Protein AF-A0A537ES93-F1 (afdb_monomer)

Nearest PDB structures (foldseek):
  6h48-assembly1_A  TM=7.896E-01  e=7.180E+00  Staphylococcus aureus
  8eqt-assembly1_B  TM=4.754E-01  e=3.222E+00  Severe acute respiratory syndrome coronavirus 2

Mean predicted aligned error: 7.77 Å

Structure (mmCIF, N/CA/C/O backbone):
data_AF-A0A537ES93-F1
#
_entry.id   AF-A0A537ES93-F1
#
loop_
_atom_site.group_PDB
_atom_site.id
_atom_site.type_symbol
_atom_site.label_atom_id
_atom_site.label_alt_id
_atom_site.label_comp_id
_atom_site.label_asym_id
_atom_site.label_entity_id
_atom_site.label_seq_id
_atom_site.pdbx_PDB_ins_code
_atom_site.Cartn_x
_atom_site.Cartn_y
_atom_site.Cartn_z
_atom_site.occupancy
_atom_site.B_iso_or_equiv
_atom_site.auth_seq_id
_atom_site.auth_comp_id
_atom_site.auth_asym_id
_atom_site.auth_atom_id
_atom_site.pdbx_PDB_model_num
ATOM 1 N N . MET A 1 1 ? 26.198 -30.844 1.659 1.00 39.31 1 MET A N 1
ATOM 2 C CA . MET A 1 1 ? 24.910 -30.558 1.001 1.00 39.31 1 MET A CA 1
ATOM 3 C C . MET A 1 1 ? 24.829 -29.052 0.904 1.00 39.31 1 MET A C 1
ATOM 5 O O . MET A 1 1 ? 24.451 -28.407 1.871 1.00 39.31 1 MET A O 1
ATOM 9 N N . GLU A 1 2 ? 25.350 -28.496 -0.185 1.00 43.12 2 GLU A N 1
ATOM 10 C CA . GLU A 1 2 ? 25.240 -27.063 -0.441 1.00 43.12 2 GLU A CA 1
ATOM 11 C C . GLU A 1 2 ? 23.803 -26.804 -0.885 1.00 43.12 2 GLU A C 1
ATOM 13 O O . GLU A 1 2 ? 23.385 -27.244 -1.952 1.00 43.12 2 GLU A O 1
ATOM 18 N N . LEU A 1 3 ? 23.017 -26.177 -0.012 1.00 47.50 3 LEU A N 1
ATOM 19 C CA . LEU A 1 3 ? 21.766 -25.551 -0.409 1.00 47.50 3 LEU A CA 1
ATOM 20 C C . LEU A 1 3 ? 22.163 -24.269 -1.134 1.00 47.50 3 LEU A C 1
ATOM 22 O O . LEU A 1 3 ? 22.418 -23.242 -0.510 1.00 47.50 3 LEU A O 1
ATOM 26 N N . SER A 1 4 ? 22.299 -24.357 -2.452 1.00 48.09 4 SER A N 1
ATOM 27 C CA . SER A 1 4 ? 22.312 -23.181 -3.306 1.00 48.09 4 SER A CA 1
ATOM 28 C C . SER A 1 4 ? 20.909 -22.573 -3.261 1.00 48.09 4 SER A C 1
ATOM 30 O O . SER A 1 4 ? 20.045 -22.929 -4.063 1.00 48.09 4 SER A O 1
ATOM 32 N N . ASP A 1 5 ? 20.658 -21.700 -2.285 1.00 53.62 5 ASP A N 1
ATOM 33 C CA . ASP A 1 5 ? 19.535 -20.768 -2.342 1.00 53.62 5 ASP A CA 1
ATOM 34 C C . ASP A 1 5 ? 19.834 -19.777 -3.475 1.00 53.62 5 ASP A C 1
ATOM 36 O O . ASP A 1 5 ? 20.415 -18.709 -3.274 1.00 53.62 5 ASP A O 1
ATOM 40 N N . GLU A 1 6 ? 19.494 -20.169 -4.704 1.00 53.88 6 GLU A N 1
ATOM 41 C CA . GLU A 1 6 ? 19.384 -19.224 -5.809 1.00 53.88 6 GLU A CA 1
ATOM 42 C C . GLU A 1 6 ? 18.438 -18.084 -5.397 1.00 53.88 6 GLU A C 1
ATOM 44 O O . GLU A 1 6 ? 17.436 -18.326 -4.709 1.00 53.88 6 GLU A O 1
ATOM 49 N N . PRO A 1 7 ? 18.718 -16.831 -5.796 1.00 51.94 7 PRO A N 1
ATOM 50 C CA . PRO A 1 7 ? 17.848 -15.719 -5.461 1.00 51.94 7 PRO A CA 1
ATOM 51 C C . PRO A 1 7 ? 16.479 -15.951 -6.110 1.00 51.94 7 PRO A C 1
ATOM 53 O O . PRO A 1 7 ? 16.325 -15.818 -7.323 1.00 51.94 7 PRO A O 1
ATOM 56 N N . LYS A 1 8 ? 15.473 -16.299 -5.295 1.00 65.25 8 LYS A N 1
ATOM 57 C CA . LYS A 1 8 ? 14.066 -16.329 -5.714 1.00 65.25 8 LYS A CA 1
ATOM 58 C C . LYS A 1 8 ? 13.750 -14.983 -6.359 1.00 65.25 8 LYS A C 1
ATOM 60 O O . LYS A 1 8 ? 13.950 -13.937 -5.744 1.00 65.25 8 LYS A O 1
ATOM 65 N N . SER A 1 9 ? 13.309 -15.006 -7.614 1.00 87.00 9 SER A N 1
ATOM 66 C CA . SER A 1 9 ? 12.999 -13.797 -8.376 1.00 87.00 9 SER A CA 1
ATOM 67 C C . SER A 1 9 ? 12.073 -12.887 -7.567 1.00 87.00 9 SER A C 1
ATOM 69 O O . SER A 1 9 ? 10.997 -13.311 -7.142 1.00 87.00 9 SER A O 1
ATOM 71 N N . TRP A 1 10 ? 12.461 -11.622 -7.373 1.00 84.50 10 TRP A N 1
ATOM 72 C CA . TRP A 1 10 ? 11.623 -10.634 -6.680 1.00 84.50 10 TRP A CA 1
ATOM 73 C C . TRP A 1 10 ? 10.214 -10.562 -7.280 1.00 84.50 10 TRP A C 1
ATOM 75 O O . TRP A 1 10 ? 9.225 -10.459 -6.557 1.00 84.50 10 TRP A O 1
ATOM 85 N N . VAL A 1 11 ? 10.113 -10.673 -8.608 1.00 88.94 11 VAL A N 1
ATOM 86 C CA . VAL A 1 11 ? 8.834 -10.676 -9.328 1.00 88.94 11 VAL A CA 1
ATOM 87 C C . VAL A 1 11 ? 7.976 -11.868 -8.910 1.00 88.94 11 VAL A C 1
ATOM 89 O O . VAL A 1 11 ? 6.768 -11.733 -8.731 1.00 88.94 11 VAL A O 1
ATOM 92 N N . GLU A 1 12 ? 8.583 -13.034 -8.726 1.00 92.50 12 GLU A N 1
ATOM 93 C CA . GLU A 1 12 ? 7.887 -14.247 -8.307 1.00 92.50 12 GLU A CA 1
ATOM 94 C C . GLU A 1 12 ? 7.440 -14.156 -6.840 1.00 92.50 12 GLU A C 1
ATOM 96 O O . GLU A 1 12 ? 6.294 -14.477 -6.514 1.00 92.50 12 GLU A O 1
ATOM 101 N N . GLU A 1 13 ? 8.279 -13.597 -5.961 1.00 89.75 13 GLU A N 1
ATOM 102 C CA . GLU A 1 13 ? 7.877 -13.265 -4.590 1.00 89.75 13 GLU A CA 1
ATOM 103 C C . GLU A 1 13 ? 6.713 -12.268 -4.548 1.00 89.75 13 GLU A C 1
ATOM 105 O O . GLU A 1 13 ? 5.771 -12.448 -3.772 1.00 89.75 13 GLU A O 1
ATOM 110 N N . ALA A 1 14 ? 6.760 -11.222 -5.376 1.00 91.25 14 ALA A N 1
ATOM 111 C CA . ALA A 1 14 ? 5.713 -10.213 -5.461 1.00 91.25 14 ALA A CA 1
ATOM 112 C C . ALA A 1 14 ? 4.393 -10.826 -5.948 1.00 91.25 14 ALA A C 1
ATOM 114 O O . ALA A 1 14 ? 3.353 -10.596 -5.331 1.00 91.25 14 ALA A O 1
ATOM 115 N N . ARG A 1 15 ? 4.424 -11.683 -6.979 1.00 94.06 15 ARG A N 1
ATOM 116 C CA . ARG A 1 15 ? 3.238 -12.419 -7.457 1.00 94.06 15 ARG A CA 1
ATOM 117 C C . ARG A 1 15 ? 2.639 -13.308 -6.370 1.00 94.06 15 ARG A C 1
ATOM 119 O O . ARG A 1 15 ? 1.424 -13.300 -6.182 1.00 94.06 15 ARG A O 1
ATOM 126 N N . ASN A 1 16 ? 3.477 -14.022 -5.620 1.00 93.31 16 ASN A N 1
ATOM 127 C CA . ASN A 1 16 ? 3.022 -14.860 -4.511 1.00 93.31 16 ASN A CA 1
ATOM 128 C C . ASN A 1 16 ? 2.374 -14.036 -3.390 1.00 93.31 16 ASN A C 1
ATOM 130 O O . ASN A 1 16 ? 1.357 -14.448 -2.833 1.00 93.31 16 ASN A O 1
ATOM 134 N N . ARG A 1 17 ? 2.917 -12.851 -3.082 1.00 92.88 17 ARG A N 1
ATOM 135 C CA . ARG A 1 17 ? 2.310 -11.915 -2.122 1.00 92.88 17 ARG A CA 1
ATOM 136 C C . ARG A 1 17 ? 0.965 -11.397 -2.615 1.00 92.88 17 ARG A C 1
ATOM 138 O O . ARG A 1 17 ? 0.008 -11.444 -1.854 1.00 92.88 17 ARG A O 1
ATOM 145 N N . VAL A 1 18 ? 0.876 -10.972 -3.877 1.00 94.94 18 VAL A N 1
ATOM 146 C CA . VAL A 1 18 ? -0.384 -10.512 -4.485 1.00 94.94 18 VAL A CA 1
ATOM 147 C C . VAL A 1 18 ? -1.450 -11.596 -4.393 1.00 94.94 18 VAL A C 1
ATOM 149 O O . VAL A 1 18 ? -2.536 -11.327 -3.891 1.00 94.94 18 VAL A O 1
ATOM 152 N N . LYS A 1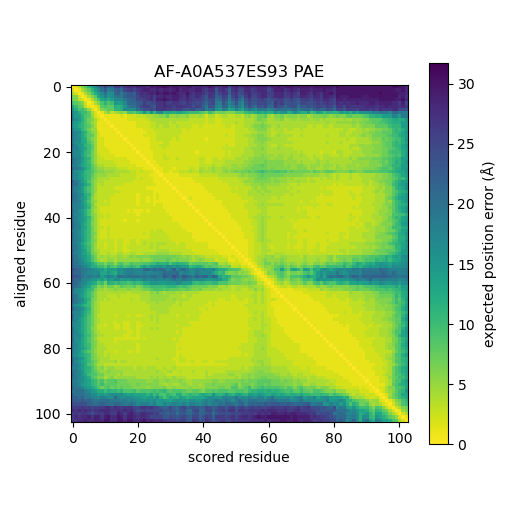 19 ? -1.125 -12.830 -4.796 1.00 95.38 19 LYS A N 1
ATOM 153 C CA . LYS A 1 19 ? -2.051 -13.962 -4.694 1.00 95.38 19 LYS A CA 1
ATOM 154 C C . LYS A 1 19 ? -2.505 -14.190 -3.252 1.00 95.38 19 LYS A C 1
ATOM 156 O O . LYS A 1 19 ? -3.695 -14.278 -2.992 1.00 95.38 19 LYS A O 1
ATOM 161 N N . ARG A 1 20 ? -1.563 -14.220 -2.305 1.00 94.19 20 ARG A N 1
ATOM 162 C CA . ARG A 1 20 ? -1.875 -14.413 -0.884 1.00 94.19 20 ARG A CA 1
ATOM 163 C C . ARG A 1 20 ? -2.819 -13.342 -0.337 1.00 94.19 20 ARG A C 1
ATOM 165 O O . ARG A 1 20 ? -3.666 -13.684 0.472 1.00 94.19 20 ARG A O 1
ATOM 172 N N . ILE A 1 21 ? -2.650 -12.079 -0.734 1.00 96.06 21 ILE A N 1
ATOM 173 C CA . ILE A 1 21 ? -3.546 -10.987 -0.329 1.00 96.06 21 ILE A CA 1
ATOM 174 C C . ILE A 1 21 ? -4.919 -11.129 -0.994 1.00 96.06 21 ILE A C 1
ATOM 176 O O . ILE A 1 21 ? -5.930 -10.965 -0.322 1.00 96.06 21 ILE A O 1
ATOM 180 N N . ALA A 1 22 ? -4.960 -11.443 -2.291 1.00 95.62 22 ALA A N 1
ATOM 181 C CA . ALA A 1 22 ? -6.206 -11.588 -3.043 1.00 95.62 22 ALA A CA 1
ATOM 182 C C . ALA A 1 22 ? -7.071 -12.760 -2.549 1.00 95.62 22 ALA A C 1
ATOM 184 O O . ALA A 1 22 ? -8.292 -12.653 -2.548 1.00 95.62 22 ALA A O 1
ATOM 185 N N . ASP A 1 23 ? -6.435 -13.843 -2.098 1.00 96.31 23 ASP A N 1
ATOM 186 C CA . ASP A 1 23 ? -7.099 -15.046 -1.589 1.00 96.31 23 ASP A CA 1
ATOM 187 C C . ASP A 1 23 ? -7.482 -14.935 -0.091 1.00 96.31 23 ASP A C 1
ATOM 189 O O . ASP A 1 23 ? -7.934 -15.919 0.498 1.00 96.31 23 ASP A O 1
ATOM 193 N N . LEU A 1 24 ? -7.283 -13.778 0.564 1.00 94.81 24 LEU A N 1
ATOM 194 C CA . LEU A 1 24 ? -7.704 -13.581 1.957 1.00 94.81 24 LEU A CA 1
ATOM 195 C C . LEU A 1 24 ? -9.235 -13.636 2.074 1.00 94.81 24 LEU A C 1
ATOM 197 O O . LEU A 1 24 ? -9.937 -12.789 1.530 1.00 94.81 24 LEU A O 1
ATOM 201 N N . ASP A 1 25 ? -9.730 -14.580 2.874 1.00 96.31 25 ASP A N 1
ATOM 202 C CA . ASP A 1 25 ? -11.148 -14.738 3.219 1.00 96.31 25 ASP A CA 1
ATOM 203 C C . ASP A 1 25 ? -11.315 -14.719 4.752 1.00 96.31 25 ASP A C 1
ATOM 205 O O . ASP A 1 25 ? -11.380 -15.774 5.392 1.00 96.31 25 ASP A O 1
ATOM 209 N N . PRO A 1 26 ? -11.253 -13.532 5.388 1.00 95.38 26 PRO A N 1
ATOM 210 C CA . PRO A 1 26 ? -11.283 -13.422 6.841 1.00 95.38 26 PRO A CA 1
ATOM 211 C C . PRO A 1 26 ? -12.679 -13.738 7.389 1.00 95.38 26 PRO A C 1
ATOM 213 O O . PRO A 1 26 ? -13.671 -13.158 6.945 1.00 95.38 26 PRO A O 1
ATOM 216 N N . ARG A 1 27 ? -12.769 -14.631 8.385 1.00 96.44 27 ARG A N 1
ATOM 217 C CA . ARG A 1 27 ? -14.062 -15.130 8.894 1.00 96.44 27 ARG A CA 1
ATOM 218 C C . ARG A 1 27 ? -14.482 -14.534 10.227 1.00 96.44 27 ARG A C 1
ATOM 220 O O . ARG A 1 27 ? -15.666 -14.558 10.561 1.00 96.44 27 ARG A O 1
ATOM 227 N N . ASP A 1 28 ? -13.538 -13.967 10.968 1.00 97.50 28 ASP A N 1
ATOM 228 C CA . ASP A 1 28 ? -13.805 -13.275 12.220 1.00 97.50 28 ASP A CA 1
ATOM 229 C C . ASP A 1 28 ? -12.966 -11.999 12.387 1.00 97.50 28 ASP A C 1
ATOM 231 O O . ASP A 1 28 ? -12.180 -11.597 11.526 1.00 97.50 28 ASP A O 1
ATOM 235 N N . ARG A 1 29 ? -13.160 -11.315 13.519 1.00 97.56 29 ARG A N 1
ATOM 236 C CA . ARG A 1 29 ? -12.471 -10.055 13.809 1.00 97.56 29 ARG A CA 1
ATOM 237 C C . ARG A 1 29 ? -10.949 -10.217 13.896 1.00 97.56 29 ARG A C 1
ATOM 239 O O . ARG A 1 29 ? -10.245 -9.288 13.507 1.00 97.56 29 ARG A O 1
ATOM 246 N N . LEU A 1 30 ? -10.439 -11.332 14.419 1.00 97.25 30 LEU A N 1
ATOM 247 C CA . LEU A 1 30 ? -8.995 -11.566 14.515 1.00 97.25 30 LEU A CA 1
ATOM 248 C C . LEU A 1 30 ? -8.399 -11.808 13.127 1.00 97.25 30 LEU A C 1
ATOM 250 O O . LEU A 1 30 ? -7.353 -11.233 12.821 1.00 97.25 30 LEU A O 1
ATOM 254 N N . ASP A 1 31 ? -9.099 -12.551 12.270 1.00 97.19 31 ASP A N 1
ATOM 255 C CA . ASP A 1 31 ? -8.702 -12.745 10.873 1.00 97.19 31 ASP A CA 1
ATOM 256 C C . ASP A 1 31 ? -8.649 -11.417 10.106 1.00 97.19 31 ASP A C 1
ATOM 258 O O . ASP A 1 31 ? -7.716 -11.178 9.339 1.00 97.19 31 ASP A O 1
ATOM 262 N N . ILE A 1 32 ? -9.616 -10.521 10.336 1.00 97.69 32 ILE A N 1
ATOM 263 C CA . ILE A 1 32 ? -9.627 -9.184 9.721 1.00 97.69 32 ILE A CA 1
ATOM 264 C C . ILE A 1 32 ? -8.394 -8.382 10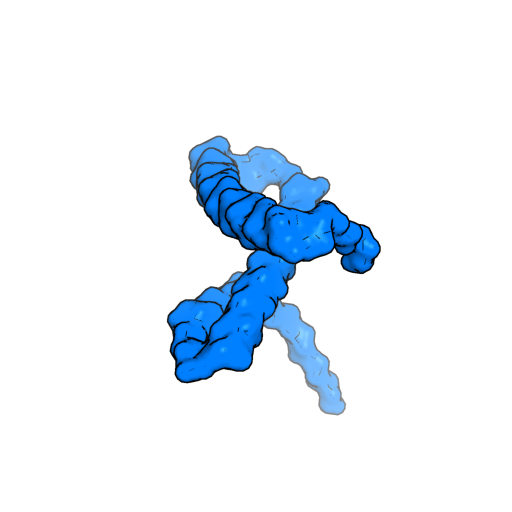.155 1.00 97.69 32 ILE A C 1
ATOM 266 O O . ILE A 1 32 ? -7.699 -7.820 9.309 1.00 97.69 32 ILE A O 1
ATOM 270 N N . VAL A 1 33 ? -8.092 -8.340 11.459 1.00 96.69 33 VAL A N 1
ATOM 271 C CA . VAL A 1 33 ? -6.912 -7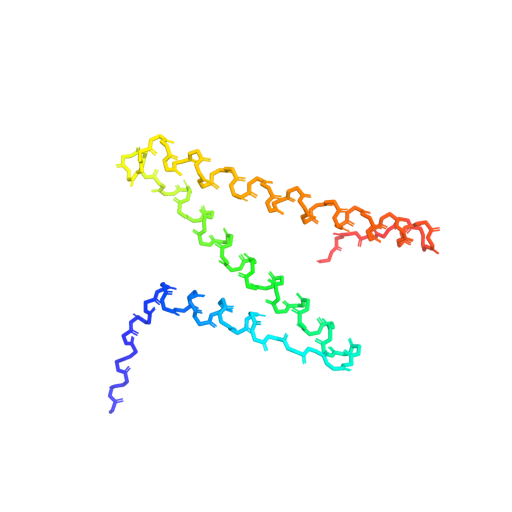.627 11.989 1.00 96.69 33 VAL A CA 1
ATOM 272 C C . VAL A 1 33 ? -5.623 -8.202 11.403 1.00 96.69 33 VAL A C 1
ATOM 274 O O . VAL A 1 33 ? -4.741 -7.450 10.981 1.00 96.69 33 VAL A O 1
ATOM 277 N N . TYR A 1 34 ? -5.527 -9.528 11.321 1.00 95.44 34 TYR A N 1
ATOM 278 C CA . TYR A 1 34 ? -4.402 -10.204 10.687 1.00 95.44 34 TYR A CA 1
ATOM 279 C C . TYR A 1 34 ? -4.268 -9.831 9.203 1.00 95.44 34 TYR A C 1
ATOM 281 O O . TYR A 1 34 ? -3.174 -9.486 8.751 1.00 95.44 34 TYR A O 1
ATOM 289 N N . GLY A 1 35 ? -5.375 -9.852 8.457 1.00 97.06 35 GLY A N 1
ATOM 290 C CA . GLY A 1 35 ? -5.421 -9.468 7.048 1.00 97.06 35 GLY A CA 1
ATOM 291 C C . GLY A 1 35 ? -4.947 -8.032 6.824 1.00 97.06 35 GLY A C 1
ATOM 292 O O . GLY A 1 35 ? -4.108 -7.798 5.957 1.00 97.06 35 GLY A O 1
ATOM 293 N N . ILE A 1 36 ? -5.392 -7.088 7.662 1.00 96.19 36 ILE A N 1
ATOM 294 C CA . ILE A 1 36 ? -4.924 -5.692 7.636 1.00 96.19 36 ILE A CA 1
ATOM 295 C C . ILE A 1 36 ? -3.405 -5.631 7.840 1.00 96.19 36 ILE A C 1
ATOM 297 O O . ILE A 1 36 ? -2.701 -5.032 7.026 1.00 96.19 36 ILE A O 1
ATOM 301 N N . GLY A 1 37 ? -2.873 -6.293 8.873 1.00 95.56 37 GLY A N 1
ATOM 302 C CA . GLY A 1 37 ? -1.429 -6.321 9.131 1.00 95.56 37 GLY A CA 1
ATOM 303 C C . GLY A 1 37 ? -0.621 -6.927 7.973 1.00 95.56 37 GLY A C 1
ATOM 304 O O . GLY A 1 37 ? 0.458 -6.436 7.619 1.00 95.56 37 GLY A O 1
ATOM 305 N N . LEU A 1 38 ? -1.156 -7.963 7.324 1.00 96.00 38 LEU A N 1
ATOM 306 C CA . LEU A 1 38 ? -0.531 -8.583 6.158 1.00 96.00 38 LEU A CA 1
ATOM 307 C C . LEU A 1 38 ? -0.531 -7.649 4.934 1.00 96.00 38 LEU A C 1
ATOM 309 O O . LEU A 1 38 ? 0.485 -7.563 4.237 1.00 96.00 38 LEU A O 1
ATOM 313 N N . CYS A 1 39 ? -1.621 -6.913 4.697 1.00 95.88 39 CYS A N 1
ATOM 314 C CA . CYS A 1 39 ? -1.692 -5.877 3.664 1.00 95.88 39 CYS A CA 1
ATOM 315 C C . CYS A 1 39 ? -0.659 -4.769 3.916 1.00 95.88 39 CYS A C 1
ATOM 317 O O . CYS A 1 39 ? 0.149 -4.476 3.032 1.00 95.88 39 CYS A O 1
ATOM 319 N N . CYS A 1 40 ? -0.624 -4.208 5.131 1.00 95.12 40 CYS A N 1
ATOM 320 C CA . CYS A 1 40 ? 0.304 -3.135 5.500 1.00 95.12 40 CYS A CA 1
ATOM 321 C C . CYS A 1 40 ? 1.768 -3.561 5.337 1.00 95.12 40 CYS A C 1
ATOM 323 O O . CYS A 1 40 ? 2.553 -2.861 4.701 1.00 95.12 40 CYS A O 1
ATOM 325 N N . SER A 1 41 ? 2.141 -4.740 5.844 1.00 94.00 41 SER A N 1
ATOM 326 C CA . SER A 1 41 ? 3.516 -5.249 5.720 1.00 94.00 41 SER A CA 1
ATOM 327 C C . SER A 1 41 ? 3.920 -5.547 4.270 1.00 94.00 41 SER A C 1
ATOM 329 O O . SER A 1 41 ? 5.066 -5.311 3.880 1.00 94.00 41 SER A O 1
ATOM 331 N N . THR A 1 42 ? 2.988 -6.033 3.444 1.00 95.12 42 THR A N 1
ATOM 332 C CA . THR A 1 42 ? 3.229 -6.279 2.014 1.00 95.12 42 THR A CA 1
ATOM 333 C C . THR A 1 42 ? 3.463 -4.974 1.258 1.00 95.12 42 THR A C 1
ATOM 335 O O . THR A 1 42 ? 4.433 -4.880 0.501 1.00 95.12 42 THR A O 1
ATOM 338 N N . LEU A 1 43 ? 2.630 -3.959 1.508 1.00 94.88 43 LEU A N 1
ATOM 339 C CA . LEU A 1 43 ? 2.798 -2.620 0.942 1.00 94.88 43 LEU A CA 1
ATOM 340 C C . LEU A 1 43 ? 4.116 -1.984 1.391 1.00 94.88 43 LEU A C 1
ATOM 342 O O . LEU A 1 43 ? 4.868 -1.512 0.543 1.00 94.88 43 LEU A O 1
ATOM 346 N N . ALA A 1 44 ? 4.447 -2.048 2.685 1.00 93.81 44 ALA A N 1
ATOM 347 C CA . ALA A 1 44 ? 5.691 -1.501 3.223 1.00 93.81 44 ALA A CA 1
ATOM 348 C C . ALA A 1 44 ? 6.930 -2.106 2.542 1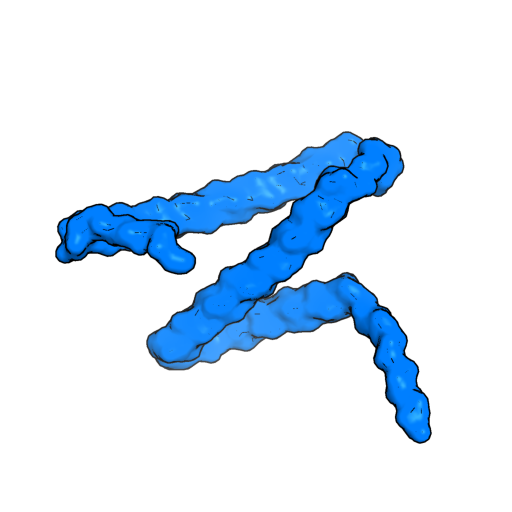.00 93.81 44 ALA A C 1
ATOM 350 O O . ALA A 1 44 ? 7.803 -1.368 2.086 1.00 93.81 44 ALA A O 1
ATOM 351 N N . LYS A 1 45 ? 6.979 -3.440 2.380 1.00 91.81 45 LYS A N 1
ATOM 352 C CA . LYS A 1 45 ? 8.085 -4.109 1.669 1.00 91.81 45 LYS A CA 1
ATOM 353 C C . LYS A 1 45 ? 8.167 -3.662 0.205 1.00 91.81 45 LYS A C 1
ATOM 355 O O . LYS A 1 45 ? 9.259 -3.427 -0.305 1.00 91.81 45 LYS A O 1
ATOM 360 N N . SER A 1 46 ? 7.024 -3.537 -0.476 1.00 92.56 46 SER A N 1
ATOM 361 C CA . SER A 1 46 ? 6.990 -3.075 -1.868 1.00 92.56 46 SER A CA 1
ATOM 362 C C . SER A 1 46 ? 7.480 -1.634 -1.999 1.00 92.56 46 SER A C 1
ATOM 364 O O . SER A 1 46 ? 8.258 -1.340 -2.903 1.00 92.56 46 SER A O 1
ATOM 366 N N . MET A 1 47 ? 7.043 -0.740 -1.109 1.00 93.50 47 MET A N 1
ATOM 367 C CA . MET A 1 47 ? 7.448 0.666 -1.120 1.00 93.50 47 MET A CA 1
ATOM 368 C C . MET A 1 47 ? 8.925 0.831 -0.768 1.00 93.50 47 MET A C 1
ATOM 370 O O . MET A 1 47 ? 9.596 1.654 -1.378 1.00 93.50 47 MET A O 1
ATOM 374 N N . GLN A 1 48 ? 9.472 0.006 0.128 1.00 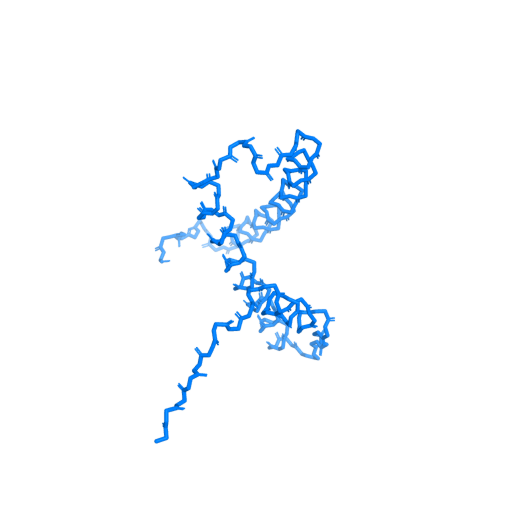90.88 48 GLN A N 1
ATOM 375 C CA . GLN A 1 48 ? 10.911 -0.015 0.395 1.00 90.88 48 GLN A CA 1
ATOM 376 C C . GLN A 1 48 ? 11.723 -0.332 -0.871 1.00 90.88 48 GLN A C 1
ATOM 378 O O . GLN A 1 48 ? 12.703 0.358 -1.150 1.00 90.88 48 GLN A O 1
ATOM 383 N N . GLY A 1 49 ? 11.296 -1.324 -1.661 1.00 88.69 49 GLY A N 1
ATOM 384 C CA . GLY A 1 49 ? 11.924 -1.643 -2.947 1.00 88.69 49 GLY A CA 1
ATOM 385 C C . GLY A 1 49 ? 11.853 -0.479 -3.938 1.00 88.69 49 GLY A C 1
ATOM 386 O O . GLY A 1 49 ? 12.861 -0.134 -4.550 1.00 88.69 49 GLY A O 1
ATOM 387 N N . TRP A 1 50 ? 10.698 0.188 -4.032 1.00 89.88 50 TRP A N 1
ATOM 388 C CA . TRP A 1 50 ? 10.544 1.390 -4.859 1.00 89.88 50 TRP A CA 1
ATOM 389 C C . TRP A 1 50 ? 11.421 2.551 -4.394 1.00 89.88 50 TRP A C 1
ATOM 391 O O . TRP A 1 50 ? 12.038 3.196 -5.229 1.00 89.88 50 TRP A O 1
ATOM 401 N N . MET A 1 51 ? 11.545 2.800 -3.090 1.00 89.50 51 MET A N 1
ATOM 402 C CA . MET A 1 51 ? 12.423 3.854 -2.564 1.00 89.50 51 MET A CA 1
ATOM 403 C C . MET A 1 51 ? 13.897 3.577 -2.871 1.00 89.50 51 MET A C 1
ATOM 405 O O . MET A 1 51 ? 14.640 4.494 -3.218 1.00 89.50 51 MET A O 1
ATOM 409 N N . GLN A 1 52 ? 14.318 2.311 -2.795 1.00 85.56 52 GLN A N 1
ATOM 410 C CA . GLN A 1 52 ? 15.657 1.896 -3.218 1.00 85.56 52 GLN A CA 1
ATOM 411 C C . GLN A 1 52 ? 15.855 2.069 -4.724 1.00 85.56 52 GLN A C 1
ATOM 413 O O . GLN A 1 52 ? 16.915 2.524 -5.146 1.00 85.56 52 GLN A O 1
ATOM 418 N N . TRP A 1 53 ? 14.850 1.724 -5.530 1.00 83.50 53 TRP A N 1
ATOM 419 C CA . TRP A 1 53 ? 14.889 1.914 -6.976 1.00 83.50 53 TRP A CA 1
ATOM 420 C C . TRP A 1 53 ? 14.954 3.390 -7.343 1.00 83.50 53 TRP A C 1
ATOM 422 O O . TRP A 1 53 ? 15.875 3.772 -8.042 1.00 83.50 53 TRP A O 1
ATOM 432 N N . ILE A 1 54 ? 14.060 4.233 -6.821 1.00 84.06 54 ILE A N 1
ATOM 433 C CA . ILE A 1 54 ? 14.031 5.682 -7.077 1.00 84.06 54 ILE A CA 1
ATOM 434 C C . ILE A 1 54 ? 15.360 6.335 -6.685 1.00 84.06 54 ILE A C 1
ATOM 436 O O . ILE A 1 54 ? 15.883 7.149 -7.440 1.00 84.06 54 ILE A O 1
ATOM 440 N N . GLY A 1 55 ? 15.938 5.955 -5.540 1.00 77.25 55 GLY A N 1
ATOM 441 C CA . GLY A 1 55 ? 17.236 6.474 -5.100 1.00 77.25 55 GLY A CA 1
ATOM 442 C C . GLY A 1 55 ? 18.409 6.095 -6.012 1.00 77.25 55 GLY A C 1
ATOM 443 O O . GLY A 1 55 ? 19.428 6.780 -5.996 1.00 77.25 55 GLY A O 1
ATOM 444 N N . ASN A 1 56 ? 18.263 5.035 -6.813 1.00 77.44 56 ASN A N 1
ATOM 445 C CA . ASN A 1 56 ? 19.286 4.518 -7.724 1.00 77.44 56 ASN A CA 1
ATOM 446 C C . ASN A 1 56 ? 18.870 4.583 -9.205 1.00 77.44 56 ASN A C 1
ATOM 448 O O . ASN A 1 56 ? 19.593 4.067 -10.058 1.00 77.44 56 ASN A O 1
ATOM 452 N N . LEU A 1 57 ? 17.710 5.167 -9.518 1.00 72.38 57 LEU A N 1
ATOM 453 C CA . LEU A 1 57 ? 17.098 5.074 -10.839 1.00 72.38 57 LEU A CA 1
ATOM 454 C C . LEU A 1 57 ? 17.911 5.905 -11.827 1.00 72.38 57 LEU A C 1
ATOM 456 O O . LEU A 1 57 ? 18.088 7.113 -11.641 1.00 72.38 57 LEU A O 1
ATOM 460 N N . SER A 1 58 ? 18.355 5.288 -12.918 1.00 65.00 58 SER A N 1
ATOM 461 C CA . SER A 1 58 ? 18.781 6.058 -14.077 1.00 65.00 58 SER A CA 1
ATOM 462 C C . SER A 1 58 ? 17.521 6.508 -14.812 1.00 65.00 58 SER A C 1
ATOM 464 O O . SER A 1 58 ? 16.681 5.691 -15.176 1.00 65.00 58 SER A O 1
ATOM 466 N N . LEU A 1 59 ? 17.393 7.807 -15.101 1.00 62.16 59 LEU A N 1
ATOM 467 C CA . LEU A 1 59 ? 16.279 8.363 -15.896 1.00 62.16 59 LEU A CA 1
ATOM 468 C C . LEU A 1 59 ? 16.180 7.783 -17.325 1.00 62.16 59 LEU A C 1
ATOM 470 O O . LEU A 1 59 ? 15.314 8.187 -18.087 1.00 62.16 59 LEU A O 1
ATOM 474 N N . LYS A 1 60 ? 17.090 6.883 -17.709 1.00 68.88 60 LYS A N 1
ATOM 475 C CA . LYS A 1 60 ? 17.091 6.173 -18.993 1.00 68.88 60 LYS A CA 1
ATOM 476 C C . LYS A 1 60 ? 16.392 4.814 -18.939 1.00 68.88 60 LYS A C 1
ATOM 478 O O . LYS A 1 60 ? 16.240 4.199 -19.987 1.00 68.88 60 LYS A O 1
ATOM 483 N N . ASP A 1 61 ? 16.032 4.335 -17.750 1.00 80.50 61 ASP A N 1
ATOM 484 C CA . ASP A 1 61 ? 15.471 2.991 -17.574 1.00 80.50 61 ASP A CA 1
ATOM 485 C C . ASP A 1 61 ? 13.960 2.946 -17.858 1.00 80.50 61 ASP A C 1
ATOM 487 O O . ASP A 1 61 ? 13.408 1.861 -18.020 1.00 80.50 61 ASP A O 1
ATOM 491 N N . PHE A 1 62 ? 13.310 4.115 -17.933 1.00 83.94 62 PHE A N 1
ATOM 492 C CA . PHE A 1 62 ? 11.878 4.270 -18.183 1.00 83.94 62 PHE A CA 1
ATOM 493 C C . PHE A 1 62 ? 11.603 5.442 -19.119 1.00 83.94 62 PHE A C 1
ATOM 495 O O . PHE A 1 62 ? 12.226 6.501 -19.008 1.00 83.94 62 PHE A O 1
ATOM 502 N N . GLU A 1 63 ? 10.615 5.274 -19.990 1.00 90.38 63 GLU A N 1
ATOM 503 C CA . GLU A 1 63 ? 10.094 6.361 -20.816 1.00 90.38 63 GLU A CA 1
ATOM 504 C C . GLU A 1 63 ? 9.124 7.249 -20.014 1.00 90.38 63 GLU A C 1
ATOM 506 O O . GLU A 1 63 ? 8.489 6.811 -19.051 1.00 90.38 63 GLU A O 1
ATOM 511 N N . GLN A 1 64 ? 8.950 8.509 -20.431 1.00 91.31 64 GLN A N 1
ATOM 512 C CA . GLN A 1 64 ? 8.052 9.464 -19.757 1.00 91.31 64 GLN A CA 1
ATOM 513 C C . GLN A 1 64 ? 6.628 8.912 -19.512 1.00 91.31 64 GLN A C 1
ATOM 515 O O . GLN A 1 64 ? 6.133 9.070 -18.393 1.00 91.31 64 GLN A O 1
ATOM 520 N N . PRO A 1 65 ? 5.963 8.239 -20.477 1.00 94.50 65 PRO A N 1
ATOM 521 C CA . PRO A 1 65 ? 4.631 7.681 -20.244 1.00 94.50 65 PRO A CA 1
ATOM 522 C C . PRO A 1 65 ? 4.604 6.596 -19.157 1.00 94.50 65 PRO A C 1
ATOM 524 O O . PRO A 1 65 ? 3.640 6.513 -18.400 1.00 94.50 65 PRO A O 1
ATOM 527 N N . GLU A 1 66 ? 5.665 5.793 -19.038 1.00 91.12 66 GLU A N 1
ATOM 528 C CA . GLU A 1 66 ? 5.768 4.756 -18.003 1.00 91.12 66 GLU A CA 1
ATOM 529 C C . GLU A 1 66 ? 5.921 5.392 -16.617 1.00 91.12 66 GLU A C 1
ATOM 531 O O . GLU A 1 66 ? 5.278 4.973 -15.653 1.00 91.12 66 GLU A O 1
ATOM 536 N N . LEU A 1 67 ? 6.718 6.461 -16.514 1.00 90.25 67 LEU A N 1
ATOM 537 C CA . LEU A 1 67 ? 6.864 7.227 -15.275 1.00 90.25 67 LEU A CA 1
ATOM 538 C C . LEU A 1 67 ? 5.543 7.874 -14.841 1.00 90.25 67 LEU A C 1
ATOM 540 O O . LEU A 1 67 ? 5.221 7.871 -13.652 1.00 90.25 67 LEU A O 1
ATOM 544 N N . GLU A 1 68 ? 4.764 8.405 -15.784 1.00 94.88 68 GLU A N 1
ATOM 545 C CA . GLU A 1 68 ? 3.442 8.981 -15.512 1.00 94.88 68 GLU A CA 1
ATOM 546 C C . GLU A 1 68 ? 2.445 7.929 -15.011 1.00 94.88 68 GLU A C 1
ATOM 548 O O . GLU A 1 68 ? 1.703 8.193 -14.059 1.00 94.88 68 GLU A O 1
ATOM 553 N N . GLU A 1 69 ? 2.458 6.727 -15.592 1.00 95.06 69 GLU A N 1
ATOM 554 C CA . GLU A 1 69 ? 1.630 5.601 -15.148 1.00 95.06 69 GLU A CA 1
ATOM 555 C C . GLU A 1 69 ? 1.999 5.147 -13.725 1.00 95.06 69 GLU A C 1
ATOM 557 O O . GLU A 1 69 ? 1.123 5.016 -12.855 1.00 95.06 69 GLU A O 1
ATOM 562 N N . ILE A 1 70 ? 3.298 4.957 -13.463 1.00 92.19 70 ILE A N 1
ATOM 563 C CA . ILE A 1 70 ? 3.821 4.573 -12.144 1.00 92.19 70 ILE A CA 1
ATOM 564 C C . ILE A 1 70 ? 3.441 5.634 -11.107 1.00 92.19 70 ILE A C 1
ATOM 566 O O . ILE A 1 70 ? 2.873 5.312 -10.057 1.00 92.19 70 ILE A O 1
ATOM 570 N N . PHE A 1 71 ? 3.699 6.908 -11.412 1.00 93.94 71 PHE A N 1
ATOM 571 C CA . PHE A 1 71 ? 3.375 8.025 -10.531 1.00 93.94 71 PHE A CA 1
ATOM 572 C C . PHE A 1 71 ? 1.876 8.104 -10.238 1.00 93.94 71 PHE A C 1
ATOM 574 O O . PHE A 1 71 ? 1.488 8.230 -9.076 1.00 93.94 71 PHE A O 1
ATOM 581 N N . GLY A 1 72 ? 1.025 7.999 -11.262 1.00 97.31 72 GLY A N 1
ATOM 582 C CA . GLY A 1 72 ? -0.428 8.046 -11.105 1.00 97.31 72 GLY A CA 1
ATOM 583 C C . GLY A 1 72 ? -0.953 6.944 -10.184 1.00 97.31 72 GLY A C 1
ATOM 584 O O . GLY A 1 72 ? -1.769 7.212 -9.296 1.00 97.31 72 GLY A O 1
ATOM 585 N N . THR A 1 73 ? -0.440 5.724 -10.345 1.00 96.19 73 THR A N 1
ATOM 586 C CA . THR A 1 73 ? -0.822 4.569 -9.522 1.00 96.19 73 THR A CA 1
ATOM 587 C C . THR A 1 73 ? -0.398 4.746 -8.066 1.00 96.19 73 THR A C 1
ATOM 589 O O . THR A 1 73 ? -1.234 4.622 -7.166 1.00 96.19 73 THR A O 1
ATOM 592 N N . ILE A 1 74 ? 0.874 5.088 -7.825 1.00 94.50 74 ILE A N 1
ATOM 593 C CA . ILE A 1 74 ? 1.401 5.291 -6.468 1.00 94.50 74 ILE A CA 1
ATOM 594 C C . ILE A 1 74 ? 0.669 6.451 -5.791 1.00 94.50 74 ILE A C 1
ATOM 596 O O . ILE A 1 74 ? 0.156 6.282 -4.688 1.00 94.50 74 ILE A O 1
ATOM 600 N N . LYS A 1 75 ? 0.523 7.596 -6.472 1.00 97.19 75 LYS A N 1
ATOM 601 C CA . LYS A 1 75 ? -0.181 8.773 -5.944 1.00 97.19 75 LYS A CA 1
ATOM 602 C C . LYS A 1 75 ? -1.603 8.434 -5.499 1.00 97.19 75 LYS A C 1
ATOM 604 O O . LYS A 1 75 ? -2.011 8.836 -4.411 1.00 97.19 75 LYS A O 1
ATOM 609 N N . LYS A 1 76 ? -2.360 7.701 -6.323 1.00 97.56 76 LYS A N 1
ATOM 610 C CA . LYS A 1 76 ? -3.736 7.308 -5.991 1.00 97.56 76 LYS A CA 1
ATOM 611 C C . LYS A 1 76 ? -3.781 6.418 -4.748 1.00 97.56 76 LYS A C 1
ATOM 613 O O . LYS A 1 76 ? -4.585 6.682 -3.858 1.00 97.56 76 LYS A O 1
ATOM 618 N N . ALA A 1 77 ? -2.918 5.404 -4.674 1.00 95.19 77 ALA A N 1
ATOM 619 C CA . ALA A 1 77 ? -2.846 4.516 -3.516 1.00 95.19 77 ALA A CA 1
ATOM 620 C C . ALA A 1 77 ? -2.445 5.272 -2.238 1.00 95.19 77 ALA A C 1
ATOM 622 O O . ALA A 1 77 ? -3.053 5.063 -1.191 1.00 95.19 77 ALA A O 1
ATOM 623 N N . THR A 1 78 ? -1.477 6.193 -2.325 1.00 96.06 78 THR A N 1
ATOM 624 C CA . THR A 1 78 ? -1.055 7.034 -1.197 1.00 96.06 78 THR A CA 1
ATOM 625 C C . THR A 1 78 ? -2.205 7.879 -0.664 1.00 96.06 78 THR A C 1
ATOM 627 O O . THR A 1 78 ? -2.444 7.861 0.537 1.00 96.06 78 THR A O 1
ATOM 630 N N . VAL A 1 79 ? -2.946 8.582 -1.529 1.00 97.81 79 VAL A N 1
ATOM 6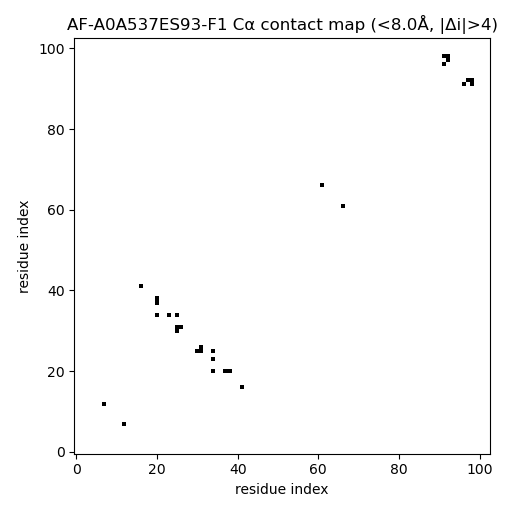31 C CA . VAL A 1 79 ? -4.088 9.404 -1.090 1.00 97.81 79 VAL A CA 1
ATOM 632 C C . VAL A 1 79 ? -5.133 8.546 -0.376 1.00 97.81 79 VAL A C 1
ATOM 634 O O . VAL A 1 79 ? -5.523 8.881 0.735 1.00 97.81 79 VAL A O 1
ATOM 637 N N . GLN A 1 80 ? -5.512 7.401 -0.953 1.00 97.06 80 GLN A N 1
ATOM 638 C CA . GLN A 1 80 ? -6.510 6.507 -0.351 1.00 97.06 80 GLN A CA 1
ATOM 639 C C . GLN A 1 80 ? -6.084 5.975 1.026 1.00 97.06 80 GLN A C 1
ATOM 641 O O . GLN A 1 80 ? -6.910 5.868 1.931 1.00 97.06 80 GLN A O 1
ATOM 646 N N . LEU A 1 81 ? -4.801 5.636 1.199 1.00 95.50 81 LEU A N 1
ATOM 647 C CA . LEU A 1 81 ? -4.276 5.165 2.483 1.00 95.50 81 LEU A CA 1
ATOM 648 C C . LEU A 1 81 ? -4.195 6.291 3.520 1.00 95.50 81 LEU A C 1
ATOM 650 O O . LEU A 1 81 ? -4.537 6.060 4.676 1.00 95.50 81 LEU A O 1
ATOM 654 N N . MET A 1 82 ? -3.799 7.502 3.117 1.00 96.38 82 MET A N 1
ATOM 655 C CA . MET A 1 82 ? -3.750 8.657 4.019 1.00 96.38 82 MET A CA 1
ATOM 656 C C . MET A 1 82 ? -5.145 9.112 4.452 1.00 96.38 82 MET A C 1
ATOM 658 O O . MET A 1 82 ? -5.336 9.447 5.612 1.00 96.38 82 MET A O 1
ATOM 662 N N . GLU A 1 83 ? -6.136 9.092 3.558 1.00 97.56 83 GLU A N 1
ATOM 663 C CA . GLU A 1 83 ? -7.531 9.393 3.911 1.00 97.56 83 GLU A CA 1
ATOM 664 C C . GLU A 1 83 ? -8.079 8.400 4.946 1.00 97.56 83 GLU A C 1
ATOM 666 O O . GLU A 1 83 ? -8.766 8.800 5.886 1.00 97.56 83 GLU A O 1
ATOM 671 N 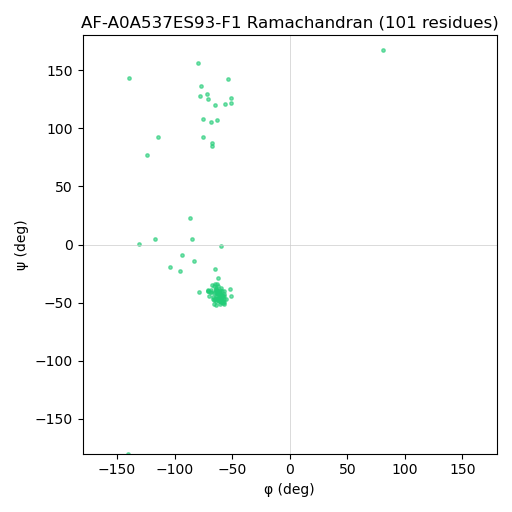N . LEU A 1 84 ? -7.749 7.110 4.804 1.00 95.31 84 LEU A N 1
ATOM 672 C CA . LEU A 1 84 ? -8.088 6.097 5.803 1.00 95.31 84 LEU A CA 1
ATOM 673 C C . LEU A 1 84 ? -7.404 6.380 7.147 1.00 95.31 84 LEU A C 1
ATOM 675 O O . LEU A 1 84 ? -8.064 6.299 8.181 1.00 95.31 84 LEU A O 1
ATOM 679 N N . ASP A 1 85 ? -6.106 6.680 7.132 1.00 93.81 85 ASP A N 1
ATOM 680 C CA . ASP A 1 85 ? -5.329 6.969 8.339 1.00 93.81 85 ASP A CA 1
ATOM 681 C C . ASP A 1 85 ? -5.892 8.183 9.088 1.00 93.81 85 ASP A C 1
ATOM 683 O O . ASP A 1 85 ? -6.212 8.079 10.271 1.00 93.81 85 ASP A O 1
ATOM 687 N N . ILE A 1 86 ? -6.150 9.283 8.374 1.00 94.75 86 ILE A N 1
ATOM 688 C CA . ILE A 1 86 ? -6.778 10.490 8.924 1.00 94.75 86 ILE A CA 1
ATOM 689 C C . ILE A 1 86 ? -8.141 10.152 9.543 1.00 94.75 86 ILE A C 1
ATOM 691 O O . ILE A 1 86 ? -8.361 10.454 10.713 1.00 94.75 86 ILE A O 1
ATOM 695 N N . ASP A 1 87 ? -9.034 9.460 8.821 1.00 94.94 87 ASP A N 1
ATOM 696 C CA . ASP A 1 87 ? -10.370 9.105 9.335 1.00 94.94 87 ASP A CA 1
ATOM 697 C C . ASP A 1 87 ? -10.306 8.289 10.636 1.00 94.94 87 ASP A C 1
ATOM 699 O O . ASP A 1 87 ? -11.133 8.472 11.535 1.00 94.94 87 ASP A O 1
ATOM 703 N N . LYS A 1 88 ? -9.362 7.345 10.742 1.00 92.31 88 LYS A N 1
ATOM 704 C CA . LYS A 1 88 ? -9.245 6.487 11.931 1.00 92.31 88 LYS A CA 1
ATOM 705 C C . LYS A 1 88 ? -8.555 7.191 13.086 1.00 92.31 88 LYS A C 1
ATOM 707 O O . LYS A 1 88 ? -9.028 7.054 14.216 1.00 92.31 88 LYS A O 1
ATOM 712 N N . THR A 1 89 ? -7.507 7.954 12.806 1.00 89.06 89 THR A N 1
ATOM 713 C CA . THR A 1 89 ? -6.769 8.715 13.811 1.00 89.06 89 THR A CA 1
ATOM 714 C C . THR A 1 89 ? -7.641 9.824 14.389 1.00 89.06 89 THR A C 1
ATOM 716 O O . THR A 1 89 ? -7.811 9.865 15.603 1.00 89.06 89 THR A O 1
ATOM 719 N N . GLU A 1 90 ? -8.340 10.616 13.568 1.00 92.44 90 GLU A N 1
ATOM 720 C CA . GLU A 1 90 ? -9.248 11.666 14.060 1.00 92.44 90 GLU A CA 1
ATOM 721 C C . GLU A 1 90 ? -10.337 11.106 14.989 1.00 92.44 90 GLU A C 1
ATOM 723 O O . GLU A 1 90 ? -10.604 11.658 16.059 1.00 92.44 90 GLU A O 1
ATOM 728 N N . LYS A 1 91 ? -10.958 9.976 14.627 1.00 89.88 91 LYS A N 1
ATOM 729 C CA . LYS A 1 91 ? -11.972 9.320 15.475 1.00 89.88 91 LYS A CA 1
ATOM 730 C C . LYS A 1 91 ? -11.390 8.818 16.793 1.00 89.88 91 LYS A C 1
ATOM 732 O O . LYS A 1 91 ? -12.062 8.870 17.828 1.00 89.88 91 LYS A O 1
ATOM 737 N N . 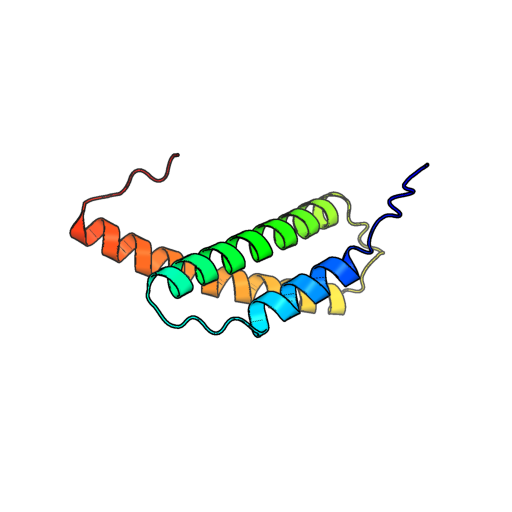TYR A 1 92 ? -10.162 8.308 16.762 1.00 87.31 92 TYR A N 1
ATOM 738 C CA . TYR A 1 92 ? -9.463 7.878 17.964 1.00 87.31 92 TYR A CA 1
ATOM 739 C C . TYR A 1 92 ? -9.155 9.073 18.872 1.00 87.31 92 TYR A C 1
ATOM 741 O O . TYR A 1 92 ? -9.494 9.047 20.055 1.00 87.31 92 TYR A O 1
ATOM 749 N N . GLU A 1 93 ? -8.615 10.155 18.314 1.00 88.00 93 GLU A N 1
ATOM 750 C CA . GLU A 1 93 ? -8.261 11.359 19.065 1.00 88.00 93 GLU A CA 1
ATOM 751 C C . GLU A 1 93 ? -9.477 12.052 19.683 1.00 88.00 93 GLU A C 1
ATOM 753 O O . GLU A 1 93 ? -9.435 12.476 20.837 1.00 88.00 93 GLU A O 1
ATOM 758 N N . GLN A 1 94 ? -10.604 12.106 18.971 1.00 84.44 94 GLN A N 1
ATOM 759 C CA . GLN A 1 94 ? -11.858 12.643 19.512 1.00 84.44 94 GLN A CA 1
ATOM 760 C C . GLN A 1 94 ? -12.378 11.847 20.717 1.00 84.44 94 GLN A C 1
ATOM 762 O O . GLN A 1 94 ? -13.063 12.405 21.573 1.00 84.44 94 GLN A O 1
ATOM 767 N N . SER A 1 95 ? -12.074 10.548 20.786 1.00 83.19 95 SER A N 1
ATOM 768 C CA . SER A 1 95 ? -12.536 9.665 21.862 1.00 83.19 95 SER A CA 1
ATOM 769 C C . SER A 1 95 ? -11.529 9.501 23.007 1.00 83.19 95 SER A C 1
ATOM 771 O O . 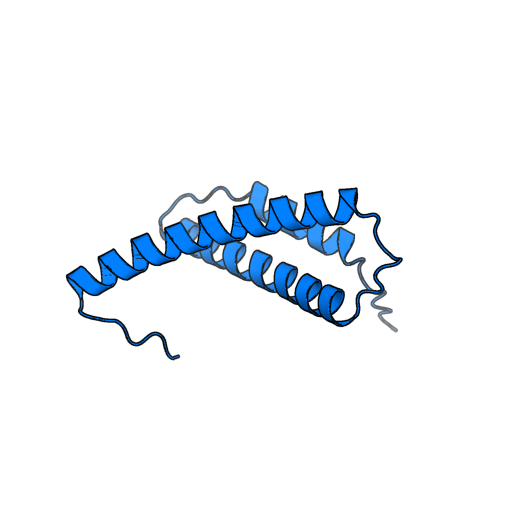SER A 1 95 ? -11.952 9.194 24.121 1.00 83.19 95 SER A O 1
ATOM 773 N N . HIS A 1 96 ? -10.231 9.729 22.770 1.00 79.75 96 HIS A N 1
ATOM 774 C CA . HIS A 1 96 ? -9.156 9.428 23.731 1.00 79.75 96 HIS A CA 1
ATOM 775 C C . HIS A 1 96 ? -8.151 10.580 23.961 1.00 79.75 96 HIS A C 1
ATOM 777 O O . HIS A 1 96 ? -7.248 10.434 24.785 1.00 79.75 96 HIS A O 1
ATOM 783 N N . GLY A 1 97 ? -8.318 11.732 23.299 1.00 72.62 97 GLY A N 1
ATOM 784 C CA . GLY A 1 97 ? -7.322 12.812 23.242 1.00 72.62 97 GLY A CA 1
ATOM 785 C C . GLY A 1 97 ? -6.233 12.541 22.189 1.00 72.62 97 GLY A C 1
ATOM 786 O O . GLY A 1 97 ? -6.157 11.421 21.684 1.00 72.62 97 GLY A O 1
ATOM 787 N N . PRO A 1 98 ? -5.396 13.537 21.830 1.00 64.94 98 PRO A N 1
ATOM 788 C CA . PRO A 1 98 ? -4.340 13.347 20.835 1.00 64.94 98 PRO A CA 1
ATOM 789 C C . PRO A 1 98 ? -3.417 12.194 21.250 1.00 64.94 98 PRO A C 1
ATOM 791 O O . PRO A 1 98 ? -2.843 12.202 22.343 1.00 64.94 98 PRO A O 1
ATOM 794 N N . GLY A 1 99 ? -3.328 11.172 20.397 1.00 58.69 99 GLY A N 1
ATOM 795 C CA . GLY A 1 99 ? -2.501 9.992 20.626 1.00 58.69 99 GLY A CA 1
ATOM 796 C C . GLY A 1 99 ? -1.033 10.301 20.342 1.00 58.69 99 GLY A C 1
ATOM 797 O O . GLY A 1 99 ? -0.707 10.943 19.350 1.00 58.69 99 GLY A O 1
ATOM 798 N N . CYS A 1 100 ? -0.125 9.840 21.205 1.00 52.16 100 CYS A N 1
ATOM 799 C CA . CYS A 1 100 ? 1.312 9.934 20.950 1.00 52.16 100 CYS A CA 1
ATOM 800 C C . CYS A 1 100 ? 1.664 8.992 19.782 1.00 52.16 100 CYS A C 1
ATOM 802 O O . CYS A 1 100 ? 1.676 7.776 19.964 1.00 52.16 100 CYS A O 1
ATOM 804 N N . HIS A 1 101 ? 1.915 9.541 18.593 1.00 53.03 101 HIS A N 1
ATOM 805 C CA . HIS A 1 101 ? 2.298 8.796 17.382 1.00 53.03 101 HIS A CA 1
ATOM 806 C C . HIS A 1 101 ? 3.817 8.549 17.267 1.00 53.03 101 HIS A C 1
ATOM 808 O O . HIS A 1 101 ? 4.315 8.293 16.176 1.00 53.03 101 HIS A O 1
ATOM 814 N N . ASP A 1 102 ? 4.546 8.579 18.386 1.00 39.62 102 ASP A N 1
ATOM 815 C CA . ASP A 1 102 ? 5.969 8.234 18.445 1.00 39.62 102 ASP A CA 1
ATOM 816 C C . ASP A 1 102 ? 6.171 6.961 19.286 1.00 39.62 102 ASP A C 1
ATOM 818 O O . ASP A 1 102 ? 6.302 7.025 20.512 1.00 39.62 102 ASP A O 1
ATOM 822 N N . CYS A 1 103 ? 6.182 5.799 18.627 1.00 35.88 103 CYS A N 1
ATOM 823 C CA . CYS A 1 103 ? 6.755 4.539 19.118 1.00 35.88 103 CYS A CA 1
ATOM 824 C C . CYS A 1 103 ? 7.416 3.793 17.956 1.00 35.88 103 CYS A C 1
ATOM 826 O O . CYS A 1 103 ? 6.721 3.563 16.940 1.00 35.88 103 CYS A O 1
#

Solvent-accessible surface area (backbone atoms only — not comparable to full-atom values): 6247 Å² total; per-residue (Å²): 134,85,78,78,79,68,83,75,51,66,67,58,53,50,51,54,51,52,51,57,61,73,68,62,77,64,86,50,74,67,42,44,55,49,50,52,54,52,50,52,54,51,50,51,57,54,49,51,52,48,53,56,43,64,76,67,56,58,84,82,82,55,54,72,71,56,51,50,51,52,49,53,52,51,51,52,53,50,52,56,52,49,54,51,48,50,59,52,49,55,56,46,26,78,76,72,45,87,71,86,87,81,129

Radius of gyration: 18.33 Å; Cα contacts (8 Å, |Δi|>4): 15; chains: 1; bounding box: 39×44×44 Å

Sequence (103 aa):
MELSDEPKSWVEEARNRVKRIADLDPRDRLDIVYGIGLCCSTLAKSMQGWMQWIGNLSLKDFEQPELEEIFGTIKKATVQLMELDIDKTEKYEQSHGPGCHDC

Secondary structure (DSSP, 8-state):
---------HHHHHHHHHHHHHT----SHHHHHHHHHHHHHHHHHHHHHHHHHHHH--TTSS-HHHHHHHHHHHHHHHHHHHHHHHHHHHHHHHHHSS-----

Foldseek 3Di:
DDPPPDPDPPVNVLVVLVVVLVPQDQDDPVSVVVSVVSVVVSVVVVVVVVVVCVVVPDPVVDDPVVVVVVCVVVVVVVVVVVVVVCVVQVVVCVVPNRDDPDD

pLDDT: mean 85.6, std 15.85, range [35.88, 97.81]